Protein AF-A3TKC2-F1 (afdb_monomer_lite)

Structure (mmCIF, N/CA/C/O backbone):
data_AF-A3TKC2-F1
#
_entry.id   AF-A3TKC2-F1
#
loop_
_atom_site.group_PDB
_atom_site.id
_atom_site.type_symbol
_atom_site.label_atom_id
_atom_site.label_alt_id
_atom_site.label_comp_id
_atom_site.label_asym_id
_atom_site.label_entity_id
_atom_site.label_seq_id
_atom_site.pdbx_PDB_ins_code
_atom_site.Cartn_x
_atom_site.Cartn_y
_atom_site.Cartn_z
_atom_site.occupancy
_atom_site.B_iso_or_equiv
_atom_site.auth_seq_id
_atom_site.auth_comp_id
_atom_site.auth_asym_id
_atom_site.auth_atom_id
_atom_site.pdbx_PDB_model_num
ATOM 1 N N . MET A 1 1 ? -7.220 -2.895 -13.930 1.00 36.50 1 MET A N 1
ATOM 2 C CA . MET A 1 1 ? -8.039 -1.817 -13.332 1.00 36.50 1 MET A CA 1
ATOM 3 C C . MET A 1 1 ? -7.089 -0.693 -12.972 1.00 36.50 1 MET A C 1
ATOM 5 O O . MET A 1 1 ? -6.003 -1.005 -12.514 1.00 36.50 1 MET A O 1
ATOM 9 N N . LEU A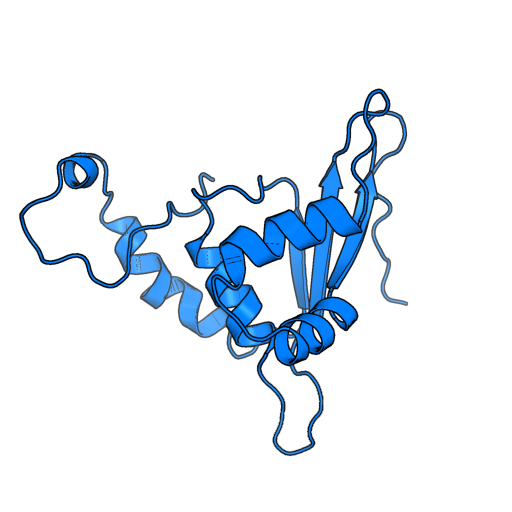 1 2 ? -7.446 0.564 -13.246 1.00 37.12 2 LEU A N 1
ATOM 10 C CA . LEU A 1 2 ? -6.670 1.718 -12.783 1.00 37.12 2 LEU A CA 1
ATOM 11 C C . LEU A 1 2 ? -7.119 1.979 -11.340 1.00 37.12 2 LEU A C 1
ATOM 13 O O . LEU A 1 2 ? -8.279 2.354 -11.138 1.00 37.12 2 LEU A O 1
ATOM 17 N N . PHE A 1 3 ? -6.273 1.647 -10.366 1.00 47.69 3 PHE A N 1
ATOM 18 C CA . PHE A 1 3 ? -6.574 1.872 -8.956 1.00 47.69 3 PHE A CA 1
ATOM 19 C C . PHE A 1 3 ? -6.504 3.378 -8.651 1.00 47.69 3 PHE A C 1
ATOM 21 O O . PHE A 1 3 ? -5.922 4.164 -9.394 1.00 47.69 3 PHE A O 1
ATOM 28 N N . GLY A 1 4 ? -7.354 3.787 -7.710 1.00 48.50 4 GLY A N 1
ATOM 29 C CA . GLY A 1 4 ? -7.858 5.154 -7.579 1.00 48.50 4 GLY A CA 1
ATOM 30 C C . GLY A 1 4 ? -6.778 6.217 -7.412 1.00 48.50 4 GLY A C 1
ATOM 31 O O . GLY A 1 4 ? -5.951 6.088 -6.523 1.00 48.50 4 GLY A O 1
ATOM 32 N N . ILE A 1 5 ? -6.897 7.276 -8.222 1.00 51.19 5 ILE A N 1
ATOM 33 C CA . ILE A 1 5 ? -6.070 8.486 -8.187 1.00 51.19 5 ILE A CA 1
ATOM 34 C C . ILE A 1 5 ? -6.223 9.172 -6.821 1.00 51.19 5 ILE A C 1
ATOM 36 O O . ILE A 1 5 ? -7.356 9.411 -6.392 1.00 51.19 5 ILE A O 1
ATOM 40 N N . ASP A 1 6 ? -5.112 9.505 -6.169 1.00 52.38 6 ASP A N 1
ATOM 41 C CA . ASP A 1 6 ? -5.073 10.317 -4.959 1.00 52.38 6 ASP A CA 1
ATOM 42 C C . ASP A 1 6 ? -5.698 11.694 -5.223 1.00 52.38 6 ASP A C 1
ATOM 44 O O . ASP A 1 6 ? -5.169 12.517 -5.972 1.00 52.38 6 ASP A O 1
ATOM 48 N N . ALA A 1 7 ? -6.870 11.920 -4.635 1.00 52.66 7 ALA A N 1
ATOM 49 C CA . ALA A 1 7 ? -7.485 13.230 -4.572 1.00 52.66 7 ALA A CA 1
ATOM 50 C C . ALA A 1 7 ? -7.406 13.728 -3.122 1.00 52.66 7 ALA A C 1
ATOM 52 O O . ALA A 1 7 ? -7.809 12.989 -2.218 1.00 52.66 7 ALA A O 1
ATOM 53 N N . PRO A 1 8 ? -6.943 14.967 -2.882 1.00 52.28 8 PRO A N 1
ATOM 54 C CA . PRO A 1 8 ? -6.809 15.501 -1.533 1.00 52.28 8 PRO A CA 1
ATOM 55 C C . PRO A 1 8 ? -8.161 15.536 -0.800 1.00 52.28 8 PRO A C 1
ATOM 57 O O . PRO A 1 8 ? -9.179 15.961 -1.354 1.00 52.28 8 PRO A O 1
ATOM 60 N N . ASP A 1 9 ? -8.161 15.109 0.468 1.00 48.75 9 ASP A N 1
ATOM 61 C CA . ASP A 1 9 ? -9.357 14.919 1.312 1.00 48.75 9 ASP A CA 1
ATOM 62 C C . ASP A 1 9 ? -10.133 16.228 1.605 1.00 48.75 9 ASP A C 1
ATOM 64 O O . ASP A 1 9 ? -11.290 16.217 2.026 1.00 48.75 9 ASP A O 1
ATOM 68 N N . ASN A 1 10 ? -9.507 17.375 1.352 1.00 44.56 10 ASN A N 1
ATOM 69 C CA . ASN A 1 10 ? -9.951 18.741 1.631 1.00 44.56 10 ASN A CA 1
ATOM 70 C C . ASN A 1 10 ? -10.421 19.501 0.372 1.00 44.56 10 ASN A C 1
ATOM 72 O O . ASN A 1 10 ? -10.387 20.734 0.326 1.00 44.56 10 ASN A O 1
ATOM 76 N N . LEU A 1 11 ? -10.900 18.785 -0.650 1.00 44.53 11 LEU A N 1
ATOM 77 C CA . LEU A 1 11 ? -11.370 19.384 -1.898 1.00 44.53 11 LEU A CA 1
ATOM 78 C C . LEU A 1 11 ? -12.666 20.199 -1.692 1.00 44.53 11 LEU A C 1
ATOM 80 O O . LEU A 1 11 ? -13.784 19.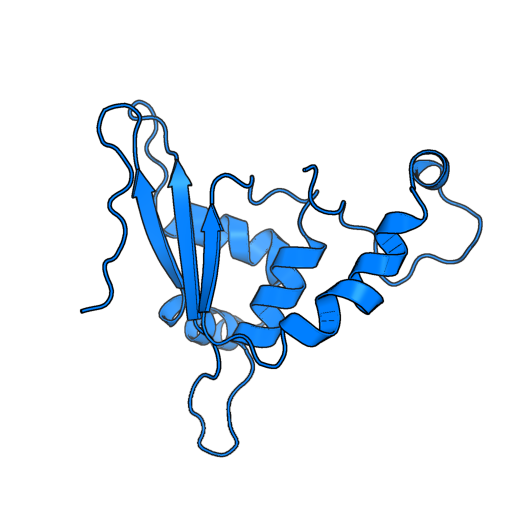679 -1.741 1.00 44.53 11 LEU A O 1
ATOM 84 N N . ALA A 1 12 ? -12.522 21.511 -1.493 1.00 43.47 12 ALA A N 1
ATOM 85 C CA . ALA A 1 12 ? -13.632 22.453 -1.564 1.00 43.47 12 ALA A CA 1
ATOM 86 C C . ALA A 1 12 ? -14.319 22.324 -2.935 1.00 43.47 12 ALA A C 1
ATOM 88 O O . ALA A 1 12 ? -13.690 22.443 -3.991 1.00 43.47 12 ALA A O 1
ATOM 89 N N . GLN A 1 13 ? -15.626 22.057 -2.932 1.00 43.31 13 GLN A N 1
ATOM 90 C CA . GLN A 1 13 ? -16.406 21.912 -4.158 1.00 43.31 13 GLN A CA 1
ATOM 91 C C . GLN A 1 13 ? -16.325 23.199 -4.999 1.00 43.31 13 GLN A C 1
ATOM 93 O O . GLN A 1 13 ? -16.986 24.178 -4.673 1.00 43.31 13 GLN A O 1
ATOM 98 N N . GLY A 1 14 ? -15.590 23.189 -6.121 1.00 46.84 14 GLY A N 1
ATOM 99 C CA . GLY A 1 14 ? -15.841 24.156 -7.202 1.00 46.84 14 GLY A CA 1
ATOM 100 C C . GLY A 1 14 ? -14.676 24.710 -8.022 1.00 46.84 14 GLY A C 1
ATOM 101 O O . GLY A 1 14 ? -14.974 25.272 -9.068 1.00 46.84 14 GLY A O 1
ATOM 102 N N . ILE A 1 15 ? -13.405 24.584 -7.617 1.00 52.53 15 ILE A N 1
ATOM 103 C CA . ILE A 1 15 ? -12.354 25.472 -8.178 1.00 52.53 15 ILE A CA 1
ATOM 104 C C . ILE A 1 15 ? -11.273 24.749 -9.016 1.00 52.53 15 ILE A C 1
ATOM 106 O O . ILE A 1 15 ? -10.589 25.400 -9.799 1.00 52.53 15 ILE A O 1
ATOM 110 N N . ASP A 1 16 ? -11.146 23.420 -8.946 1.00 50.84 16 ASP A N 1
ATOM 111 C CA . ASP A 1 16 ? -9.974 22.734 -9.515 1.00 50.84 16 ASP A CA 1
ATOM 112 C C . ASP A 1 16 ? -10.174 22.165 -10.952 1.00 50.84 16 ASP A C 1
ATOM 114 O O . ASP A 1 16 ? -11.125 21.400 -11.179 1.00 50.84 16 ASP A O 1
ATOM 118 N N . PRO A 1 17 ? -9.295 22.484 -11.933 1.00 52.31 17 PRO A N 1
ATOM 119 C CA . PRO A 1 17 ? -9.327 21.934 -13.296 1.00 52.31 17 PRO A CA 1
ATOM 120 C C . PRO A 1 17 ? -9.175 20.403 -13.379 1.00 52.31 17 PRO A C 1
ATOM 122 O O . PRO A 1 17 ? -9.615 19.811 -14.368 1.00 52.31 17 PRO A O 1
ATOM 125 N N . HIS A 1 18 ? -8.651 19.732 -12.346 1.00 50.28 18 HIS A N 1
ATOM 126 C CA . HIS A 1 18 ? -8.556 18.265 -12.299 1.00 50.28 18 HIS A CA 1
ATOM 127 C C . HIS A 1 18 ? -9.924 17.562 -12.175 1.00 50.28 18 HIS A C 1
ATOM 129 O O . HIS A 1 18 ? -10.046 16.363 -12.439 1.00 50.28 18 HIS A O 1
ATOM 135 N N . ARG A 1 19 ? -10.997 18.307 -11.867 1.00 51.66 19 ARG A N 1
ATOM 136 C CA . ARG A 1 19 ? -12.348 17.768 -11.644 1.00 51.66 19 ARG A CA 1
ATOM 137 C C . ARG A 1 19 ? -13.034 17.225 -12.905 1.00 51.66 19 ARG A C 1
ATOM 139 O O . ARG A 1 19 ? -13.891 16.355 -12.779 1.00 51.66 19 ARG A O 1
ATOM 146 N N . GLN A 1 20 ? -12.673 17.675 -14.113 1.00 49.12 20 GLN A N 1
ATOM 147 C CA . GLN A 1 20 ? -13.314 17.190 -15.356 1.00 49.12 20 GLN A CA 1
ATOM 148 C C . GLN A 1 20 ? -13.002 15.723 -15.673 1.00 49.12 20 GLN A C 1
ATOM 150 O O . GLN A 1 20 ? -13.771 15.073 -16.380 1.00 49.12 20 GLN A O 1
ATOM 155 N N . LEU A 1 21 ? -11.914 15.186 -15.120 1.00 52.41 21 LEU A N 1
ATOM 156 C CA . LEU A 1 21 ? -11.566 13.774 -15.249 1.00 52.41 21 LEU A CA 1
ATOM 157 C C . LEU A 1 21 ? -11.997 12.953 -14.029 1.00 52.41 21 LEU A C 1
ATOM 159 O O . LEU A 1 21 ? -11.919 11.729 -14.090 1.00 52.41 21 LEU A O 1
ATOM 163 N N . MET A 1 22 ? -12.509 13.595 -12.966 1.00 52.91 22 MET A N 1
ATOM 164 C CA . MET A 1 22 ? -12.961 12.924 -11.748 1.00 52.91 22 MET A CA 1
ATOM 165 C C . MET A 1 22 ? -14.244 12.130 -11.949 1.00 52.91 22 MET A C 1
ATOM 167 O O . MET A 1 22 ? -15.351 12.657 -11.852 1.00 52.91 22 MET A O 1
ATOM 171 N N . LYS A 1 23 ? -14.098 10.829 -12.231 1.00 56.72 23 LYS A N 1
ATOM 172 C CA . LYS A 1 23 ? -15.242 9.919 -12.326 1.00 56.72 23 LYS A CA 1
ATOM 173 C C . LYS A 1 23 ? -15.903 9.788 -10.942 1.00 56.72 23 LYS A C 1
ATOM 175 O O . LYS A 1 23 ? -15.193 9.540 -9.969 1.00 56.72 23 LYS A O 1
ATOM 180 N N . PRO A 1 24 ? -17.247 9.856 -10.842 1.00 54.56 24 PRO A N 1
ATOM 181 C CA . PRO A 1 24 ? -17.992 9.700 -9.583 1.00 54.56 24 PRO A CA 1
ATOM 182 C C . PRO A 1 24 ? -17.627 8.443 -8.780 1.00 54.56 24 PRO A C 1
ATOM 184 O O . PRO A 1 24 ? -17.741 8.429 -7.559 1.00 54.56 24 PRO A O 1
ATOM 187 N N . TYR A 1 25 ? -17.146 7.410 -9.475 1.00 53.16 25 TYR A N 1
ATOM 188 C CA . TYR A 1 25 ? -16.647 6.161 -8.908 1.00 53.16 25 TYR A CA 1
ATOM 189 C C . TYR A 1 25 ? -15.547 6.364 -7.846 1.00 53.16 25 TYR A C 1
ATOM 191 O O . TYR A 1 25 ? -15.472 5.606 -6.891 1.00 53.16 25 TYR A O 1
ATOM 199 N N . TRP A 1 26 ? -14.724 7.413 -7.941 1.00 60.75 26 TRP A N 1
ATOM 200 C CA . TRP A 1 26 ? -13.586 7.607 -7.026 1.00 60.75 26 TRP A CA 1
ATOM 201 C C . TRP A 1 26 ? -13.987 8.087 -5.632 1.00 60.75 26 TRP A C 1
ATOM 203 O O . TRP A 1 26 ? -13.399 7.655 -4.644 1.00 60.75 26 TRP A O 1
ATOM 213 N N . ALA A 1 27 ? -15.050 8.889 -5.527 1.00 58.41 27 ALA A N 1
ATOM 214 C CA . ALA A 1 27 ? -15.641 9.248 -4.236 1.00 58.41 27 ALA A CA 1
ATOM 215 C C . ALA A 1 27 ? -16.304 8.042 -3.540 1.00 58.41 27 ALA A C 1
ATOM 217 O O . ALA A 1 27 ? -16.576 8.092 -2.340 1.00 58.41 27 ALA A O 1
ATOM 218 N N . MET A 1 28 ? -16.545 6.956 -4.284 1.00 61.91 28 MET A N 1
ATOM 219 C CA . MET A 1 28 ? -17.126 5.728 -3.759 1.00 61.91 28 MET A CA 1
ATOM 220 C C . MET A 1 28 ? -16.084 4.813 -3.110 1.00 61.91 28 MET A C 1
ATOM 222 O O . MET A 1 28 ? -16.471 4.008 -2.273 1.00 61.91 28 MET A O 1
ATOM 226 N N . ASN A 1 29 ? -14.779 4.977 -3.380 1.00 65.88 29 ASN A N 1
ATOM 227 C CA . ASN A 1 29 ? -13.737 4.096 -2.827 1.00 65.88 29 ASN A CA 1
ATOM 228 C C . ASN A 1 29 ? -13.808 3.989 -1.297 1.00 65.88 29 ASN A C 1
ATOM 230 O O . ASN A 1 29 ? -13.688 2.906 -0.727 1.00 65.88 29 ASN A O 1
ATOM 234 N N . ARG A 1 30 ? -14.067 5.113 -0.620 1.00 66.81 30 ARG A N 1
ATOM 235 C CA . ARG A 1 30 ? -14.225 5.142 0.838 1.00 66.81 30 ARG A CA 1
ATOM 236 C C . ARG A 1 30 ? -15.445 4.348 1.313 1.00 66.81 30 ARG A C 1
ATOM 238 O O . ARG A 1 30 ? -15.372 3.700 2.350 1.00 66.81 30 ARG A O 1
ATOM 245 N N . ILE A 1 31 ? -16.551 4.415 0.574 1.00 68.75 31 ILE A N 1
ATOM 246 C CA . ILE A 1 31 ? -17.819 3.758 0.917 1.00 68.75 31 ILE A CA 1
ATOM 247 C C . ILE A 1 31 ? -17.744 2.259 0.591 1.00 68.75 31 ILE A C 1
ATOM 249 O O . ILE A 1 31 ? -18.123 1.428 1.412 1.00 68.75 31 ILE A O 1
ATOM 253 N N . GLU A 1 32 ? -17.217 1.912 -0.582 1.00 70.81 32 GLU A N 1
ATOM 254 C CA . GLU A 1 32 ? -17.145 0.539 -1.082 1.00 70.81 32 GLU A CA 1
ATOM 255 C C . GLU A 1 32 ? -16.014 -0.276 -0.461 1.00 70.81 32 GLU A C 1
ATOM 257 O O . GLU A 1 32 ? -16.204 -1.464 -0.240 1.00 70.81 32 GLU A O 1
ATOM 262 N N . TYR A 1 33 ? -14.862 0.327 -0.155 1.00 71.81 33 TYR A N 1
ATOM 263 C CA . TYR A 1 33 ? -13.681 -0.432 0.271 1.00 71.81 33 TYR A CA 1
ATOM 264 C C . TYR A 1 33 ? -13.194 -0.096 1.675 1.00 71.81 33 TYR A C 1
ATOM 266 O O . TYR A 1 33 ? -12.473 -0.898 2.256 1.00 71.81 33 TYR A O 1
ATOM 274 N N . GLY A 1 34 ? -13.601 1.035 2.262 1.00 71.62 34 GLY A N 1
ATOM 275 C CA . GLY A 1 34 ? -13.121 1.455 3.585 1.00 71.62 34 GLY A CA 1
ATOM 276 C C . GLY A 1 34 ? -13.348 0.409 4.683 1.00 71.62 34 GLY A C 1
ATOM 277 O O . GLY A 1 34 ? -12.479 0.202 5.523 1.00 71.62 34 GLY A O 1
ATOM 278 N N . HIS A 1 35 ? -14.474 -0.305 4.635 1.00 75.62 35 HIS A N 1
ATOM 279 C CA . HIS A 1 35 ? -14.806 -1.356 5.601 1.00 75.62 35 HIS A CA 1
ATOM 280 C C . HIS A 1 35 ? -13.931 -2.614 5.476 1.00 75.62 35 HIS A C 1
ATOM 282 O O . HIS A 1 35 ? -13.865 -3.397 6.414 1.00 75.62 35 HIS A O 1
ATOM 288 N N . LEU A 1 36 ? -13.261 -2.826 4.339 1.00 77.50 36 LEU A N 1
ATOM 289 C CA . LEU A 1 36 ? -12.388 -3.986 4.158 1.00 77.50 36 LEU A CA 1
ATOM 290 C C . LEU A 1 36 ? -11.087 -3.834 4.948 1.00 77.50 36 LEU A C 1
ATOM 292 O O . LEU A 1 36 ? -10.475 -4.828 5.315 1.00 77.50 36 LEU A O 1
ATOM 296 N N . PHE A 1 37 ? -10.664 -2.605 5.234 1.00 79.31 37 PHE A N 1
ATOM 297 C CA . PHE A 1 37 ? -9.379 -2.342 5.868 1.00 79.31 37 PHE A CA 1
ATOM 298 C C . PHE A 1 37 ? -9.346 -2.692 7.357 1.00 79.31 37 PHE A C 1
ATOM 300 O O . PHE A 1 37 ? -8.338 -3.220 7.810 1.00 79.31 37 PHE A O 1
ATOM 307 N N . SER A 1 38 ? -10.426 -2.443 8.108 1.00 72.75 38 SER A N 1
ATOM 308 C CA . SER A 1 38 ? -10.432 -2.621 9.572 1.00 72.75 38 SER A CA 1
ATOM 309 C C . SER A 1 38 ? -10.179 -4.060 10.014 1.00 72.75 38 SER A C 1
ATOM 311 O O . SER A 1 38 ? -9.577 -4.286 11.059 1.00 72.75 38 SER A O 1
ATOM 313 N N . ASP A 1 39 ? -10.617 -5.021 9.201 1.00 75.94 39 ASP A N 1
ATOM 314 C CA . ASP A 1 39 ? -10.587 -6.444 9.541 1.00 75.94 39 ASP A CA 1
ATOM 315 C C . ASP A 1 39 ? -9.494 -7.194 8.757 1.00 75.94 39 ASP A C 1
ATOM 317 O O . ASP A 1 39 ? -9.312 -8.406 8.917 1.00 75.94 39 ASP A O 1
ATOM 321 N N . THR A 1 40 ? -8.752 -6.491 7.891 1.00 83.50 40 THR A N 1
ATOM 322 C CA . THR A 1 40 ? -7.715 -7.105 7.060 1.00 83.50 40 THR A CA 1
ATOM 323 C C . THR A 1 40 ? -6.442 -7.326 7.860 1.00 83.50 40 THR A C 1
ATOM 325 O O . THR A 1 40 ? -5.788 -6.389 8.305 1.00 83.50 40 THR A O 1
ATOM 328 N N . ARG A 1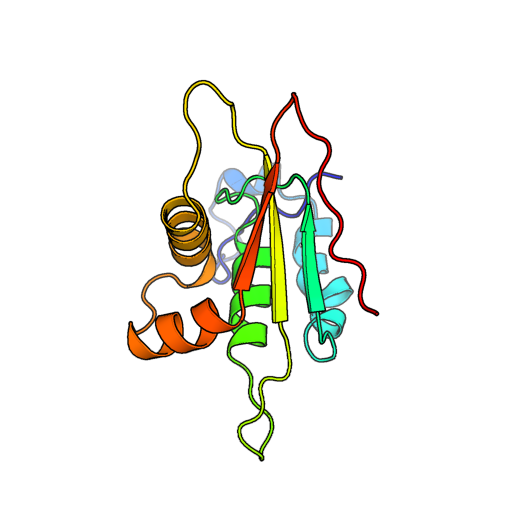 41 ? -6.048 -8.595 7.977 1.00 86.31 41 ARG A N 1
ATOM 329 C CA . ARG A 1 41 ? -4.830 -9.018 8.684 1.00 86.31 41 ARG A CA 1
ATOM 330 C C . ARG A 1 41 ? -3.579 -9.049 7.811 1.00 86.31 41 ARG A C 1
ATOM 332 O O . ARG A 1 41 ? -2.476 -9.026 8.337 1.00 86.31 41 ARG A O 1
ATOM 339 N N . LEU A 1 42 ? -3.740 -9.134 6.495 1.00 87.50 42 LEU A N 1
ATOM 340 C CA . LEU A 1 42 ? -2.628 -9.222 5.558 1.00 87.50 42 LEU A CA 1
ATOM 341 C C . LEU A 1 42 ? -2.961 -8.457 4.284 1.00 87.50 42 LEU A C 1
ATOM 343 O O . LEU A 1 42 ? -3.922 -8.785 3.587 1.00 87.50 42 LEU A O 1
ATOM 347 N N . PHE A 1 43 ? -2.127 -7.477 3.966 1.00 88.56 43 PHE A N 1
ATOM 348 C CA . PHE A 1 43 ? -2.142 -6.771 2.696 1.00 88.56 43 PHE A CA 1
ATOM 349 C C . PHE A 1 43 ? -1.063 -7.343 1.785 1.00 88.56 43 PHE A C 1
ATOM 351 O O . PHE A 1 43 ? 0.054 -7.618 2.220 1.00 88.56 43 PHE A O 1
ATOM 358 N N . ILE A 1 44 ? -1.389 -7.512 0.504 1.00 87.69 44 ILE A N 1
ATOM 359 C CA . ILE A 1 44 ? -0.419 -7.938 -0.503 1.00 87.69 44 ILE A CA 1
ATOM 360 C C . ILE A 1 44 ? -0.511 -6.999 -1.699 1.00 87.69 44 ILE A C 1
ATOM 362 O O . ILE A 1 44 ? -1.570 -6.874 -2.315 1.00 87.69 44 ILE A O 1
ATOM 366 N N . ILE A 1 45 ? 0.604 -6.349 -2.029 1.00 86.50 45 ILE A N 1
ATOM 367 C CA . ILE A 1 45 ? 0.718 -5.438 -3.168 1.00 86.50 45 ILE A CA 1
ATOM 368 C C . ILE A 1 45 ? 1.459 -6.156 -4.296 1.00 86.50 45 ILE A C 1
ATOM 370 O O . ILE A 1 45 ? 2.590 -6.602 -4.114 1.00 86.50 45 ILE A O 1
ATOM 374 N N . PHE A 1 46 ? 0.824 -6.239 -5.469 1.00 81.75 46 PHE A N 1
ATOM 375 C CA . PHE A 1 46 ? 1.405 -6.794 -6.692 1.00 81.75 46 PHE A CA 1
ATOM 376 C C . PHE A 1 46 ? 1.327 -5.787 -7.834 1.00 81.75 46 PHE A C 1
ATOM 378 O O . PHE A 1 46 ? 0.237 -5.340 -8.181 1.00 81.75 46 PHE A O 1
ATOM 385 N N . GLY A 1 47 ? 2.460 -5.509 -8.484 1.00 65.81 47 GLY A N 1
ATOM 386 C CA . GLY A 1 47 ? 2.478 -4.864 -9.804 1.00 65.81 47 GLY A CA 1
ATOM 387 C C . GLY A 1 47 ? 1.895 -3.447 -9.859 1.00 65.81 47 GLY A C 1
ATOM 388 O O . GLY A 1 47 ? 1.573 -2.976 -10.948 1.00 65.81 47 GLY A O 1
ATOM 389 N N . CYS A 1 48 ? 1.753 -2.773 -8.717 1.00 63.59 48 CYS A N 1
ATOM 390 C CA . CYS A 1 48 ? 1.359 -1.371 -8.649 1.00 63.59 48 CYS A CA 1
ATOM 391 C C . CYS A 1 48 ? 2.610 -0.508 -8.494 1.00 63.59 48 CYS A C 1
ATOM 393 O O . CYS A 1 48 ? 3.457 -0.792 -7.647 1.00 63.59 48 CYS A O 1
ATOM 395 N N . SER A 1 49 ? 2.717 0.567 -9.276 1.00 63.78 49 SER A N 1
ATOM 396 C CA . SER A 1 49 ? 3.670 1.629 -8.964 1.00 63.78 49 SER A CA 1
ATOM 397 C C . SER A 1 49 ? 3.310 2.214 -7.599 1.00 63.78 49 SER A C 1
ATOM 399 O O . SER A 1 49 ? 2.162 2.609 -7.396 1.00 63.78 49 SER A O 1
ATOM 401 N N . LEU A 1 50 ? 4.276 2.325 -6.686 1.00 69.75 50 LEU A N 1
ATOM 402 C CA . LEU A 1 50 ? 4.157 3.114 -5.450 1.00 69.75 50 LEU A CA 1
ATOM 403 C C . LEU A 1 50 ? 4.181 4.623 -5.770 1.00 69.75 50 LEU A C 1
ATOM 405 O O . LEU A 1 50 ? 4.950 5.390 -5.207 1.00 69.75 50 LEU A O 1
ATOM 409 N N . GLY A 1 51 ? 3.396 5.033 -6.763 1.00 66.19 51 GLY A N 1
ATOM 410 C CA . GLY A 1 51 ? 3.307 6.405 -7.229 1.00 66.19 51 GLY A CA 1
ATOM 411 C C . GLY A 1 51 ? 2.197 7.168 -6.520 1.00 66.19 51 GLY A C 1
ATOM 412 O O . GLY A 1 51 ? 1.293 6.581 -5.923 1.00 66.19 51 GLY A O 1
ATOM 413 N N . GLU A 1 52 ? 2.235 8.491 -6.670 1.00 64.06 52 GLU A N 1
ATOM 414 C CA . GLU A 1 52 ? 1.232 9.411 -6.120 1.00 64.06 52 GLU A CA 1
ATOM 415 C C . GLU A 1 52 ? -0.187 9.096 -6.601 1.00 64.06 52 GLU A C 1
ATOM 417 O O . GLU A 1 52 ? -1.142 9.352 -5.878 1.00 64.06 52 GLU A O 1
ATOM 422 N N . SER A 1 53 ? -0.351 8.483 -7.781 1.00 64.62 53 SER A N 1
ATOM 423 C CA . SER A 1 53 ? -1.669 8.071 -8.262 1.00 64.62 53 SER A CA 1
ATOM 424 C C . SER A 1 53 ? -2.370 7.151 -7.274 1.00 64.62 53 SER A C 1
ATOM 426 O O . SER A 1 53 ? -3.541 7.347 -7.033 1.00 64.62 53 SER A O 1
ATOM 428 N N . ASP A 1 54 ? -1.689 6.206 -6.638 1.00 72.94 54 ASP A N 1
ATOM 429 C CA . ASP A 1 54 ? -2.340 5.241 -5.746 1.00 72.94 54 ASP A CA 1
ATOM 430 C C . ASP A 1 54 ? -2.225 5.635 -4.261 1.00 72.94 54 ASP A C 1
ATOM 432 O O . ASP A 1 54 ? -2.513 4.835 -3.369 1.00 72.94 54 ASP A O 1
ATOM 436 N N . GLY A 1 55 ? -1.847 6.888 -3.975 1.00 75.56 55 GLY A N 1
ATOM 437 C CA . GLY A 1 55 ? -1.522 7.361 -2.628 1.00 75.56 55 GLY A CA 1
ATOM 438 C C . GLY A 1 55 ? -2.646 7.216 -1.602 1.00 75.56 55 GLY A C 1
ATOM 439 O O . GLY A 1 55 ? -2.377 6.950 -0.429 1.00 75.56 55 GLY A O 1
ATOM 440 N N . TRP A 1 56 ? -3.913 7.285 -2.030 1.00 76.94 56 TRP A N 1
ATOM 441 C CA . TRP A 1 56 ? -5.056 7.030 -1.143 1.00 76.94 56 TRP A CA 1
ATOM 442 C C . TRP A 1 56 ? -5.042 5.608 -0.569 1.00 76.94 56 TRP A C 1
ATOM 444 O O . TRP A 1 56 ? -5.326 5.412 0.613 1.00 76.94 56 TRP A O 1
ATOM 454 N N . TRP A 1 57 ? -4.686 4.612 -1.387 1.00 79.62 57 TRP A N 1
ATOM 455 C CA . TRP A 1 57 ? -4.605 3.219 -0.951 1.00 79.62 57 TRP A CA 1
ATOM 456 C C . TRP A 1 57 ? -3.462 3.025 0.037 1.00 79.62 57 TRP A C 1
ATOM 458 O O . TRP A 1 57 ? -3.662 2.415 1.085 1.00 79.62 57 TRP A O 1
ATOM 468 N N . TRP A 1 58 ? -2.291 3.590 -0.256 1.00 85.00 58 TRP A N 1
ATOM 469 C CA . TRP A 1 58 ? -1.111 3.441 0.595 1.00 85.00 58 TRP A CA 1
ATOM 470 C C . TRP A 1 58 ? -1.291 4.105 1.954 1.00 85.00 58 TRP A C 1
ATOM 472 O O . TRP A 1 58 ? -0.981 3.477 2.964 1.00 85.00 58 TRP A O 1
ATOM 482 N N . ARG A 1 59 ? -1.908 5.293 2.005 1.00 84.38 59 ARG A N 1
ATOM 483 C CA . ARG A 1 59 ? -2.283 5.946 3.268 1.00 84.38 59 ARG A CA 1
ATOM 484 C C . ARG A 1 59 ? -3.214 5.080 4.112 1.00 84.38 59 ARG A C 1
ATOM 486 O O . ARG A 1 59 ? -2.971 4.908 5.300 1.00 84.38 59 ARG A O 1
ATOM 493 N N . ARG A 1 60 ? -4.238 4.464 3.510 1.00 83.88 60 ARG A N 1
ATOM 494 C CA . ARG A 1 60 ? -5.156 3.569 4.241 1.00 83.88 60 ARG A CA 1
ATOM 495 C C . ARG A 1 60 ? -4.489 2.289 4.724 1.00 83.88 60 ARG A C 1
ATOM 497 O O . ARG A 1 60 ? -4.756 1.862 5.843 1.00 83.88 60 ARG A O 1
ATOM 504 N N . VAL A 1 61 ? -3.617 1.690 3.915 1.00 86.94 61 VAL A N 1
ATOM 505 C CA . VAL A 1 61 ? -2.816 0.536 4.350 1.00 86.94 61 VAL A CA 1
ATOM 506 C C . VAL A 1 61 ? -1.923 0.935 5.526 1.00 86.94 61 VAL A C 1
ATOM 508 O O . VAL A 1 61 ? -1.915 0.236 6.532 1.00 86.94 61 VAL A O 1
ATOM 511 N N . TYR A 1 62 ? -1.229 2.073 5.445 1.00 87.12 62 TYR A N 1
ATOM 512 C CA . TYR A 1 62 ? -0.362 2.568 6.516 1.00 87.12 62 TYR A CA 1
ATOM 513 C C . TYR A 1 62 ? -1.127 2.850 7.818 1.00 87.12 62 TYR A C 1
ATOM 515 O O . TYR A 1 62 ? -0.710 2.383 8.876 1.00 87.12 62 TYR A O 1
ATOM 523 N N . GLU A 1 63 ? -2.283 3.519 7.744 1.00 85.12 63 GLU A N 1
ATOM 524 C CA . GLU A 1 63 ? -3.161 3.746 8.901 1.00 85.12 63 GLU A CA 1
ATOM 525 C C . GLU A 1 63 ? -3.523 2.433 9.608 1.00 85.12 63 GLU A C 1
ATOM 527 O O . GLU A 1 63 ? -3.468 2.349 10.832 1.00 85.12 63 GLU A O 1
ATOM 532 N N . VAL A 1 64 ? -3.865 1.391 8.847 1.00 85.62 64 VAL A N 1
ATOM 533 C CA . VAL A 1 64 ? -4.239 0.087 9.409 1.00 85.62 64 VAL A CA 1
ATOM 534 C C . VAL A 1 64 ? -3.034 -0.666 9.960 1.00 85.62 64 VAL A C 1
ATOM 536 O O . VAL A 1 64 ? -3.137 -1.277 11.021 1.00 85.62 64 VAL A O 1
ATOM 539 N N . LEU A 1 65 ? -1.878 -0.587 9.299 1.00 85.25 65 LEU A N 1
ATOM 540 C CA . LEU A 1 65 ? -0.634 -1.157 9.819 1.00 85.25 65 LEU A CA 1
ATOM 541 C C . LEU A 1 65 ? -0.216 -0.517 11.144 1.00 85.25 65 LEU A C 1
ATOM 543 O O . LEU A 1 65 ? 0.439 -1.181 11.946 1.00 85.25 65 LEU A O 1
ATOM 547 N N . HIS A 1 66 ? -0.601 0.736 11.390 1.00 81.69 66 HIS A N 1
ATOM 548 C CA . HIS A 1 66 ? -0.365 1.415 12.658 1.00 81.69 66 HIS A CA 1
ATOM 549 C C . HIS A 1 66 ? -1.320 0.950 13.774 1.00 81.69 66 HIS A C 1
ATOM 551 O O . HIS A 1 66 ? -0.980 1.038 14.956 1.00 81.69 66 HIS A O 1
ATOM 557 N N . LEU A 1 67 ? -2.490 0.392 13.439 1.00 80.38 67 LEU A N 1
ATOM 558 C CA . LEU A 1 67 ? -3.440 -0.087 14.441 1.00 80.38 67 LEU A CA 1
ATOM 559 C C . LEU A 1 67 ? -2.870 -1.265 15.242 1.00 80.38 67 LEU A C 1
ATOM 561 O O . LEU A 1 67 ? -2.254 -2.204 14.725 1.00 80.38 67 LEU A O 1
ATOM 565 N N . GLN A 1 68 ? -3.124 -1.220 16.545 1.00 75.81 68 GLN A N 1
ATOM 566 C CA . GLN A 1 68 ? -2.801 -2.284 17.481 1.00 75.81 68 GLN A CA 1
ATOM 567 C C . GLN A 1 68 ? -4.062 -2.677 18.242 1.00 75.81 68 GLN A C 1
ATOM 569 O O . GLN A 1 68 ? -4.935 -1.854 18.509 1.00 75.81 68 GLN A O 1
ATOM 574 N N . THR A 1 69 ? -4.156 -3.951 18.603 1.00 71.50 69 THR A N 1
ATOM 575 C CA . THR A 1 69 ? -5.146 -4.412 19.588 1.00 71.50 69 THR A CA 1
ATOM 576 C C . THR A 1 69 ? -4.901 -3.774 20.959 1.00 71.50 69 THR A C 1
ATOM 578 O O . THR A 1 69 ? -3.775 -3.379 21.260 1.00 71.50 69 THR A O 1
ATOM 581 N N . ASP A 1 70 ? -5.894 -3.820 21.852 1.00 71.19 70 ASP A N 1
ATOM 582 C CA . ASP A 1 70 ? -5.738 -3.442 23.271 1.00 71.19 70 ASP A CA 1
ATOM 583 C C . ASP A 1 70 ? -4.605 -4.209 23.992 1.00 71.19 70 ASP A C 1
ATOM 585 O O . ASP A 1 70 ? -4.110 -3.779 25.032 1.00 71.19 70 ASP A O 1
ATOM 589 N N . ALA A 1 71 ? -4.171 -5.346 23.435 1.00 69.44 71 ALA A N 1
ATOM 590 C CA . ALA A 1 71 ? -3.053 -6.155 23.917 1.00 69.44 71 ALA A CA 1
ATOM 591 C C . AL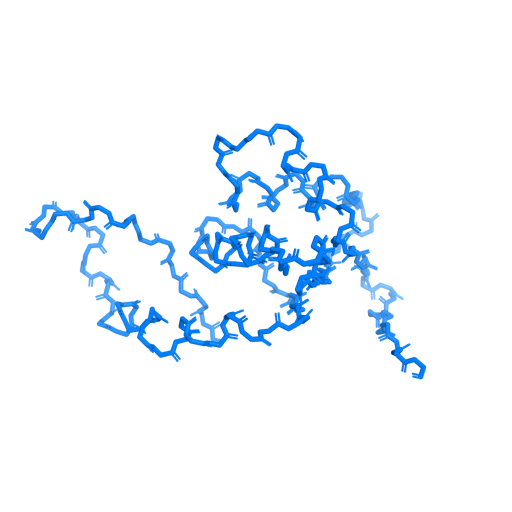A A 1 71 ? -1.683 -5.745 23.329 1.00 69.44 71 ALA A C 1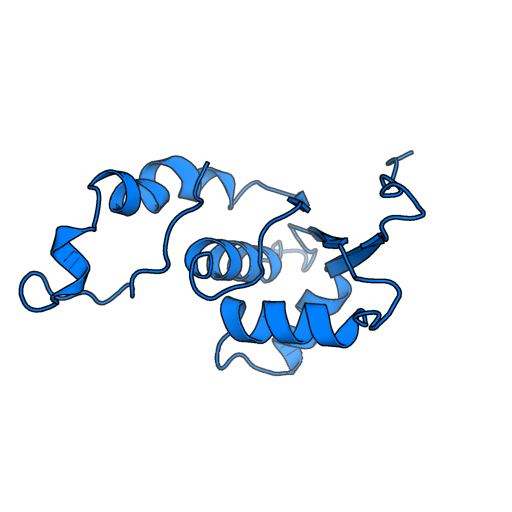
ATOM 593 O O . ALA A 1 71 ? -0.698 -6.453 23.535 1.00 69.44 71 ALA A O 1
ATOM 594 N N . GLY A 1 72 ? -1.610 -4.655 22.557 1.00 68.00 72 GLY A N 1
ATOM 595 C CA . GLY A 1 72 ? -0.390 -4.187 21.887 1.00 68.00 72 GLY A CA 1
ATOM 596 C C . GLY A 1 72 ? 0.051 -5.050 20.699 1.00 68.00 72 GLY A C 1
ATOM 597 O O . GLY A 1 72 ? 1.124 -4.829 20.142 1.00 68.00 72 GLY A O 1
ATOM 598 N N . THR A 1 73 ? -0.748 -6.048 20.298 1.00 67.69 73 THR A N 1
ATOM 599 C CA . THR A 1 73 ? -0.422 -6.882 19.132 1.00 67.69 73 THR A CA 1
ATOM 600 C C . THR A 1 73 ? -0.805 -6.191 17.820 1.00 67.69 73 THR A C 1
ATOM 602 O O . THR A 1 73 ? -1.887 -5.589 17.761 1.00 67.69 73 THR A O 1
ATOM 605 N N . PRO A 1 74 ? 0.055 -6.261 16.782 1.00 69.12 74 PRO A N 1
ATOM 606 C CA . PRO A 1 74 ? -0.277 -5.796 15.440 1.00 69.12 74 PRO A CA 1
ATOM 607 C C . PRO A 1 74 ? -1.508 -6.523 14.906 1.00 69.12 74 PRO A C 1
ATOM 609 O O . PRO A 1 74 ? -1.601 -7.747 14.996 1.00 69.12 74 PRO A O 1
ATOM 612 N N . LEU A 1 75 ? -2.444 -5.769 14.332 1.00 78.50 75 LEU A N 1
ATOM 613 C CA . LEU A 1 75 ? -3.616 -6.348 13.673 1.00 78.50 75 LEU A CA 1
ATOM 614 C C . LEU A 1 75 ? -3.315 -6.810 12.244 1.00 78.50 75 LEU A C 1
ATOM 616 O O . LEU A 1 75 ? -3.953 -7.754 11.769 1.00 78.50 75 LEU A O 1
ATOM 620 N N . SER A 1 76 ? -2.342 -6.170 11.590 1.00 86.38 76 SER A N 1
ATOM 621 C CA . SER A 1 76 ? -2.146 -6.273 10.147 1.00 86.38 76 SER A CA 1
ATOM 622 C C . SER A 1 76 ? -0.673 -6.278 9.745 1.00 86.38 76 SER A C 1
ATOM 624 O O . SER A 1 76 ? 0.156 -5.608 10.362 1.00 86.38 76 SER A O 1
ATOM 626 N N . GLU A 1 77 ? -0.380 -7.002 8.668 1.00 89.75 77 GLU A N 1
ATOM 627 C CA . GLU A 1 77 ? 0.941 -7.129 8.041 1.00 89.75 77 GLU A CA 1
ATOM 628 C C . GLU A 1 77 ? 0.865 -6.766 6.550 1.00 89.75 77 GLU A C 1
ATOM 630 O O . GLU A 1 77 ? -0.213 -6.813 5.946 1.00 89.75 77 GLU A O 1
ATOM 635 N N . LEU A 1 78 ? 1.999 -6.413 5.937 1.00 90.19 78 LEU A N 1
ATOM 636 C CA . LEU A 1 78 ? 2.070 -6.047 4.520 1.00 90.19 78 LEU A CA 1
ATOM 637 C C . LEU A 1 78 ? 3.196 -6.792 3.799 1.00 90.19 78 LEU A C 1
ATOM 639 O O . LEU A 1 78 ? 4.340 -6.807 4.242 1.00 90.19 78 LEU A O 1
ATOM 643 N N . ILE A 1 79 ? 2.876 -7.342 2.628 1.00 89.81 79 ILE A N 1
ATOM 644 C CA . ILE A 1 79 ? 3.852 -7.894 1.690 1.00 89.81 79 ILE A CA 1
ATOM 645 C C . ILE A 1 79 ? 3.832 -7.076 0.397 1.00 89.81 79 ILE A C 1
ATOM 647 O O . ILE A 1 79 ? 2.783 -6.904 -0.227 1.00 89.81 79 ILE A O 1
ATOM 651 N N . ILE A 1 80 ? 5.000 -6.611 -0.037 1.00 89.06 80 ILE A N 1
ATOM 652 C CA . ILE A 1 80 ? 5.182 -5.863 -1.282 1.00 89.06 80 ILE A CA 1
ATOM 653 C C . ILE A 1 80 ? 5.971 -6.725 -2.261 1.00 89.06 80 ILE A C 1
ATOM 655 O O . ILE A 1 80 ? 7.146 -7.007 -2.037 1.00 89.06 80 ILE A O 1
ATOM 659 N N . TYR A 1 81 ? 5.341 -7.117 -3.366 1.00 87.12 81 TYR A N 1
ATOM 660 C CA . TYR A 1 81 ? 6.027 -7.757 -4.482 1.00 87.12 81 TYR A CA 1
ATOM 661 C C . TYR A 1 81 ? 6.451 -6.700 -5.491 1.00 87.12 81 TYR A C 1
ATOM 663 O O . TYR A 1 81 ? 5.612 -6.113 -6.182 1.00 87.12 81 TYR A O 1
ATOM 671 N N . TRP A 1 82 ? 7.760 -6.503 -5.607 1.00 86.31 82 TRP A N 1
ATOM 672 C CA . TRP A 1 82 ? 8.334 -5.470 -6.455 1.00 86.31 82 TRP A CA 1
ATOM 673 C C . TRP A 1 82 ? 9.178 -6.071 -7.573 1.00 86.31 82 TRP A C 1
ATOM 675 O O . TRP A 1 82 ? 10.076 -6.880 -7.329 1.00 86.31 82 TRP A O 1
ATOM 685 N N . TRP A 1 83 ? 8.866 -5.669 -8.805 1.00 85.62 83 TRP A N 1
ATOM 686 C CA . TRP A 1 83 ? 9.699 -5.992 -9.954 1.00 85.62 83 TRP A CA 1
ATOM 687 C C . TRP A 1 83 ? 10.832 -4.985 -10.030 1.00 85.62 83 TRP A C 1
ATOM 689 O O . TRP A 1 83 ? 10.575 -3.783 -10.036 1.00 85.62 83 TRP A O 1
ATOM 699 N N . SER A 1 84 ? 12.056 -5.480 -10.149 1.00 82.25 84 SER A N 1
ATOM 700 C CA . SER A 1 84 ? 13.219 -4.629 -10.337 1.00 82.25 84 SER A CA 1
ATOM 701 C C . SER A 1 84 ? 14.034 -5.070 -11.554 1.00 82.25 84 SER A C 1
ATOM 703 O O . SER A 1 84 ? 14.186 -6.274 -11.794 1.00 82.25 84 SER A O 1
ATOM 705 N N . PRO A 1 85 ? 14.570 -4.139 -12.361 1.00 79.94 85 PRO A N 1
ATOM 706 C CA . PRO A 1 85 ? 15.440 -4.489 -13.473 1.00 79.94 85 PRO A CA 1
ATOM 707 C C . PRO A 1 85 ? 16.816 -4.962 -12.980 1.00 79.94 85 PRO A C 1
ATOM 709 O O . PRO A 1 85 ? 17.469 -4.317 -12.168 1.00 79.94 85 PRO A O 1
ATOM 712 N N . VAL A 1 86 ? 17.337 -6.050 -13.561 1.00 75.56 86 VAL A N 1
ATOM 713 C CA . VAL A 1 86 ? 18.666 -6.609 -13.206 1.00 75.56 86 VAL A CA 1
ATOM 714 C C . VAL A 1 86 ? 19.809 -5.602 -13.424 1.00 75.56 86 VAL A C 1
ATOM 716 O O . VAL A 1 86 ? 20.846 -5.680 -12.770 1.00 75.56 86 VAL A O 1
ATOM 719 N N . ALA A 1 87 ? 19.630 -4.653 -14.346 1.00 75.81 87 ALA A N 1
ATOM 720 C CA . ALA A 1 87 ? 20.622 -3.628 -14.663 1.00 75.81 87 ALA A CA 1
ATOM 721 C C . ALA A 1 87 ? 20.762 -2.547 -13.574 1.00 75.81 87 ALA A C 1
ATOM 723 O O . ALA A 1 87 ? 21.819 -1.927 -13.471 1.00 75.81 87 ALA A O 1
ATOM 724 N N . SER A 1 88 ? 19.714 -2.322 -12.781 1.00 77.75 88 SER A N 1
ATOM 725 C CA . SER A 1 88 ? 19.680 -1.351 -11.685 1.00 77.75 88 SER A CA 1
ATOM 726 C C . SER A 1 88 ? 18.758 -1.899 -10.593 1.00 77.75 88 SER A C 1
ATOM 728 O O . SER A 1 88 ? 17.582 -1.534 -10.562 1.00 77.75 88 SER A O 1
ATOM 730 N N . PRO A 1 89 ? 19.253 -2.842 -9.772 1.00 78.81 89 PRO A N 1
ATOM 731 C CA . PRO A 1 89 ? 18.430 -3.488 -8.766 1.00 78.81 89 PRO A CA 1
ATOM 732 C C . PRO A 1 89 ? 18.050 -2.482 -7.682 1.00 78.81 89 PRO A C 1
ATOM 734 O O . PRO A 1 89 ? 18.924 -1.882 -7.060 1.00 78.81 89 PRO A O 1
ATOM 737 N N . ASP A 1 90 ? 16.752 -2.355 -7.455 1.00 83.69 90 ASP A N 1
ATOM 738 C CA . ASP A 1 90 ? 16.176 -1.618 -6.342 1.00 83.69 90 ASP A CA 1
ATOM 739 C C . ASP A 1 90 ? 16.434 -2.397 -5.055 1.00 83.69 90 ASP A C 1
ATOM 741 O O . ASP A 1 90 ? 16.334 -3.631 -4.997 1.00 83.69 90 ASP A O 1
ATOM 745 N N . THR A 1 91 ? 16.762 -1.660 -4.010 1.00 86.25 91 THR A N 1
ATOM 746 C CA . THR A 1 91 ? 16.955 -2.195 -2.667 1.00 86.25 91 THR A CA 1
ATOM 747 C C . THR A 1 91 ? 15.643 -2.205 -1.888 1.00 86.25 91 THR A C 1
ATOM 749 O O . THR A 1 91 ? 14.683 -1.500 -2.209 1.00 86.25 91 THR A O 1
ATOM 752 N N . ARG A 1 92 ? 15.585 -3.026 -0.831 1.00 86.81 92 ARG A N 1
ATOM 753 C CA . ARG A 1 92 ? 14.432 -3.058 0.082 1.00 86.81 92 ARG A CA 1
ATOM 754 C C . ARG A 1 92 ? 14.183 -1.666 0.665 1.00 86.81 92 ARG A C 1
ATOM 756 O O . ARG A 1 92 ? 13.036 -1.240 0.751 1.00 86.81 92 ARG A O 1
ATOM 763 N N . GLU A 1 93 ? 15.255 -0.988 1.050 1.00 86.88 93 GLU A N 1
ATOM 764 C CA . GLU A 1 93 ? 15.242 0.329 1.674 1.00 86.88 93 GLU A CA 1
ATOM 765 C C . GLU A 1 93 ? 14.648 1.382 0.732 1.00 86.88 93 GLU A C 1
ATOM 767 O O . GLU A 1 93 ? 13.747 2.107 1.134 1.00 86.88 93 GLU A O 1
ATOM 772 N N . GLU A 1 94 ? 15.044 1.402 -0.545 1.00 87.25 94 GLU A N 1
ATOM 773 C CA . GLU A 1 94 ? 14.499 2.342 -1.540 1.00 87.25 94 GLU A CA 1
ATOM 774 C C . GLU A 1 94 ? 12.991 2.152 -1.769 1.00 87.25 94 GLU A C 1
ATOM 776 O O . GLU A 1 94 ? 12.240 3.123 -1.905 1.00 87.25 94 GLU A O 1
ATOM 781 N N . ILE A 1 95 ? 12.518 0.903 -1.777 1.00 86.69 95 ILE A N 1
ATOM 782 C CA . ILE A 1 95 ? 11.093 0.587 -1.955 1.00 86.69 95 ILE A CA 1
ATOM 783 C C . ILE A 1 95 ? 10.289 1.013 -0.729 1.00 86.69 95 ILE A C 1
ATOM 785 O O . ILE A 1 95 ? 9.204 1.580 -0.867 1.00 86.69 95 ILE A O 1
ATOM 789 N N . LEU A 1 96 ? 10.815 0.761 0.469 1.00 88.00 96 LEU A N 1
ATOM 790 C CA . LEU A 1 96 ? 10.186 1.195 1.712 1.00 88.00 96 LEU A CA 1
ATOM 791 C C . LEU A 1 96 ? 10.162 2.712 1.822 1.00 88.00 96 LEU A C 1
ATOM 793 O O . LEU A 1 96 ? 9.122 3.269 2.155 1.00 88.00 96 LEU A O 1
ATOM 797 N N . ASP A 1 97 ? 11.259 3.383 1.484 1.00 87.00 97 ASP A N 1
ATOM 798 C CA . ASP A 1 97 ? 11.328 4.840 1.449 1.00 87.00 97 ASP A CA 1
ATOM 799 C C . ASP A 1 97 ? 10.295 5.417 0.485 1.00 87.00 97 ASP A C 1
ATOM 801 O O . ASP A 1 97 ? 9.582 6.354 0.843 1.00 87.00 97 ASP A O 1
ATOM 805 N N . THR A 1 98 ? 10.144 4.808 -0.693 1.00 85.81 98 THR A N 1
ATOM 806 C CA . THR A 1 98 ? 9.111 5.185 -1.665 1.00 85.81 98 THR A CA 1
ATOM 807 C C . THR A 1 98 ? 7.706 4.974 -1.095 1.00 85.81 98 THR A C 1
ATOM 809 O O . THR A 1 98 ? 6.858 5.861 -1.197 1.00 85.81 98 THR A O 1
ATOM 812 N N . PHE A 1 99 ? 7.450 3.829 -0.452 1.00 86.94 99 PHE A N 1
ATOM 813 C CA . PHE A 1 99 ? 6.167 3.552 0.194 1.00 86.94 99 PHE A CA 1
ATOM 814 C C . PHE A 1 99 ? 5.861 4.583 1.285 1.00 86.94 99 PHE A C 1
ATOM 816 O O . PHE A 1 99 ? 4.797 5.195 1.257 1.00 86.94 99 PHE A O 1
ATOM 823 N N . PHE A 1 100 ? 6.787 4.826 2.214 1.00 86.62 100 PHE A N 1
ATOM 824 C CA . PHE A 1 100 ? 6.588 5.763 3.318 1.00 86.62 100 PHE A CA 1
ATOM 825 C C . PHE A 1 100 ? 6.463 7.212 2.845 1.00 86.62 100 PHE A C 1
ATOM 827 O O . PHE A 1 100 ? 5.647 7.947 3.398 1.00 86.62 100 PHE A O 1
ATOM 834 N N . ALA A 1 101 ? 7.196 7.616 1.805 1.00 85.06 101 ALA A N 1
ATOM 835 C CA . ALA A 1 101 ? 7.083 8.956 1.233 1.00 85.06 101 ALA A CA 1
ATOM 836 C C . ALA A 1 101 ? 5.653 9.264 0.761 1.00 85.06 101 ALA A C 1
ATOM 838 O O . ALA A 1 101 ? 5.172 10.380 0.944 1.00 85.06 101 ALA A O 1
ATOM 839 N N . VAL A 1 102 ? 4.955 8.269 0.204 1.00 82.25 102 VAL A N 1
ATOM 840 C CA . VAL A 1 102 ? 3.574 8.424 -0.276 1.00 82.25 102 VAL A CA 1
ATOM 841 C C . VAL A 1 102 ? 2.541 8.119 0.819 1.00 82.25 102 VAL A C 1
ATOM 843 O O . VAL A 1 102 ? 1.498 8.767 0.890 1.00 82.25 102 VAL A O 1
ATOM 846 N N . ALA A 1 103 ? 2.805 7.128 1.672 1.00 83.25 103 ALA A N 1
ATOM 847 C CA . ALA A 1 103 ? 1.838 6.587 2.625 1.00 83.25 103 ALA A CA 1
ATOM 848 C C . ALA A 1 103 ? 1.825 7.295 3.987 1.00 83.25 103 ALA A C 1
ATOM 850 O O . ALA A 1 103 ? 0.768 7.394 4.604 1.00 83.25 103 ALA A O 1
ATOM 851 N N . ALA A 1 104 ? 2.980 7.753 4.471 1.00 78.44 104 ALA A N 1
ATOM 852 C CA . ALA A 1 104 ? 3.132 8.264 5.833 1.00 78.44 104 ALA A CA 1
ATOM 853 C C . ALA A 1 104 ? 3.202 9.799 5.901 1.00 78.44 104 ALA A C 1
ATOM 855 O O . ALA A 1 104 ? 2.904 10.374 6.947 1.00 78.44 104 ALA A O 1
ATOM 856 N N . GLY A 1 105 ? 3.571 10.484 4.813 1.00 72.75 105 GLY A N 1
ATOM 857 C CA . GLY A 1 105 ? 3.769 11.938 4.838 1.00 72.75 105 GLY A CA 1
ATOM 858 C C . GLY A 1 105 ? 4.765 12.363 5.930 1.00 72.75 105 GLY A C 1
ATOM 859 O O . GLY A 1 105 ? 5.831 11.765 6.061 1.00 72.75 105 GLY A O 1
ATOM 860 N N . GLU 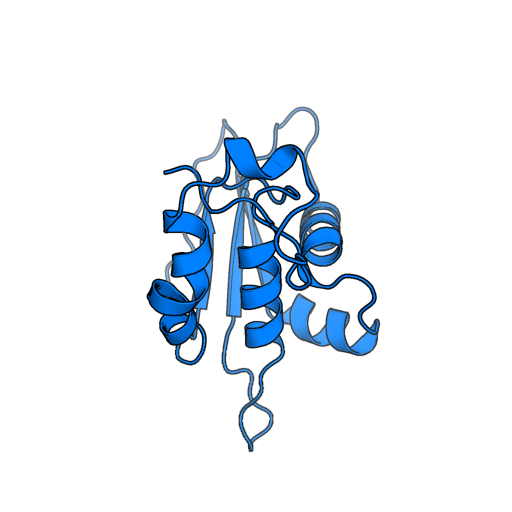A 1 106 ? 4.412 13.368 6.738 1.00 62.81 106 GLU A N 1
ATOM 861 C CA . GLU A 1 106 ? 5.204 13.848 7.890 1.00 62.81 106 GLU A CA 1
ATOM 862 C C . GLU A 1 106 ? 4.926 13.040 9.182 1.00 62.81 106 GLU A C 1
ATOM 864 O O . GLU A 1 106 ? 4.538 13.603 10.205 1.00 62.81 106 GLU A O 1
ATOM 869 N N . SER A 1 107 ? 5.065 11.712 9.148 1.00 64.19 107 SER A N 1
ATOM 870 C CA . SER A 1 107 ? 4.925 10.866 10.353 1.00 64.19 107 SER A CA 1
ATOM 871 C C . SER A 1 107 ? 6.224 10.784 11.175 1.00 64.19 107 SER A C 1
ATOM 873 O O . SER A 1 107 ? 7.315 10.976 10.640 1.00 64.19 107 SER A O 1
ATOM 875 N N . ASP A 1 108 ? 6.107 10.462 12.470 1.00 65.81 108 ASP A N 1
ATOM 876 C CA . ASP A 1 108 ? 7.235 10.316 13.408 1.00 65.81 108 ASP A CA 1
ATOM 877 C C . ASP A 1 108 ? 8.120 9.091 13.066 1.00 65.81 108 ASP A C 1
ATOM 879 O O . ASP A 1 108 ? 7.628 8.035 12.652 1.00 65.81 108 ASP A O 1
ATOM 883 N N . GLU A 1 109 ? 9.439 9.201 13.262 1.00 72.12 109 GLU A N 1
ATOM 884 C CA . GLU A 1 109 ? 10.424 8.147 12.961 1.00 72.12 109 GLU A CA 1
ATOM 885 C C . GLU A 1 109 ? 10.175 6.868 13.777 1.00 72.12 109 GLU A C 1
ATOM 887 O O . GLU A 1 109 ? 10.379 5.755 13.284 1.00 72.12 109 GLU A O 1
ATOM 892 N N . LEU A 1 110 ? 9.688 7.010 15.015 1.00 69.19 110 LEU A N 1
ATOM 893 C CA . LEU A 1 110 ? 9.348 5.880 15.888 1.00 69.19 110 LEU A CA 1
ATOM 894 C C . LEU A 1 110 ? 8.156 5.070 15.365 1.00 69.19 110 LEU A C 1
ATOM 896 O O . LEU A 1 110 ? 8.159 3.838 15.436 1.00 69.19 110 LEU A O 1
ATOM 900 N N . GLU A 1 111 ? 7.145 5.749 14.824 1.00 73.12 111 GLU A N 1
ATOM 901 C CA . GLU A 1 111 ? 5.970 5.094 14.245 1.00 73.12 111 GLU A CA 1
ATOM 902 C C . GLU A 1 111 ? 6.339 4.375 12.950 1.00 73.12 111 GLU A C 1
ATOM 904 O O . GLU A 1 111 ? 5.935 3.228 12.734 1.00 73.12 111 GLU A O 1
ATOM 909 N N . ARG A 1 112 ? 7.190 5.012 12.139 1.00 79.06 112 ARG A N 1
ATOM 910 C CA . ARG A 1 112 ? 7.722 4.435 10.906 1.00 79.06 112 ARG A CA 1
ATOM 911 C C . ARG A 1 112 ? 8.482 3.138 11.167 1.00 79.06 112 ARG A C 1
ATOM 913 O O . ARG A 1 112 ? 8.209 2.145 10.499 1.00 79.06 112 ARG A O 1
ATOM 920 N N . ALA A 1 113 ? 9.368 3.114 12.164 1.00 80.56 113 ALA A N 1
ATOM 921 C CA . ALA A 1 113 ? 10.142 1.919 12.505 1.00 80.56 113 ALA A CA 1
ATOM 922 C C . ALA A 1 113 ? 9.252 0.744 12.952 1.00 80.56 113 ALA A C 1
ATOM 924 O O . ALA A 1 113 ? 9.506 -0.404 12.590 1.00 80.56 113 ALA A O 1
ATOM 925 N N . SER A 1 114 ? 8.178 1.020 13.704 1.00 80.62 114 SER A N 1
ATOM 926 C CA . SER A 1 114 ? 7.238 -0.022 14.140 1.00 80.62 114 SER A CA 1
ATOM 927 C C . SER A 1 114 ? 6.451 -0.634 12.980 1.00 80.62 114 SER A C 1
ATOM 929 O O . SER A 1 114 ? 6.152 -1.830 13.004 1.00 80.62 114 SER A O 1
ATOM 931 N N . VAL A 1 115 ? 6.106 0.180 11.981 1.00 84.94 115 VAL A N 1
ATOM 932 C CA . VAL A 1 115 ? 5.417 -0.281 10.774 1.00 84.94 115 VAL A CA 1
ATOM 933 C C . VAL A 1 115 ? 6.383 -1.002 9.837 1.00 84.94 115 VAL A C 1
ATOM 935 O O . VAL A 1 115 ? 6.007 -2.021 9.270 1.00 84.94 115 VAL A O 1
ATOM 938 N N . GLU A 1 116 ? 7.626 -0.534 9.703 1.00 86.44 116 GLU A N 1
ATOM 939 C CA . GLU A 1 116 ? 8.626 -1.130 8.812 1.00 86.44 116 GLU A CA 1
ATOM 940 C C . GLU A 1 116 ? 8.906 -2.607 9.123 1.00 86.44 116 GLU A C 1
ATOM 942 O O . GLU A 1 116 ? 9.007 -3.417 8.200 1.00 86.44 116 GLU A O 1
ATOM 947 N N . ASP A 1 117 ? 8.969 -2.972 10.407 1.00 85.94 117 ASP A N 1
ATOM 948 C CA . ASP A 1 117 ? 9.161 -4.362 10.855 1.00 85.94 117 ASP A CA 1
ATOM 949 C C . ASP A 1 117 ? 8.031 -5.299 10.380 1.00 85.94 117 ASP A C 1
ATOM 951 O O . ASP A 1 117 ? 8.222 -6.502 10.219 1.00 85.94 117 ASP A O 1
ATOM 955 N N . ARG A 1 118 ? 6.853 -4.738 10.077 1.00 85.69 118 ARG A N 1
ATOM 956 C CA . ARG A 1 118 ? 5.663 -5.465 9.597 1.00 85.69 118 ARG A CA 1
ATOM 957 C C . ARG A 1 118 ? 5.584 -5.541 8.071 1.00 85.69 118 ARG A C 1
ATOM 959 O O . ARG A 1 118 ? 4.628 -6.116 7.544 1.00 85.69 118 ARG A O 1
ATOM 966 N N . ILE A 1 119 ? 6.537 -4.931 7.359 1.00 90.19 119 ILE A N 1
ATOM 967 C CA . ILE A 1 119 ? 6.567 -4.896 5.897 1.00 90.19 119 ILE A CA 1
ATOM 968 C C . ILE A 1 119 ? 7.642 -5.846 5.368 1.00 90.19 119 ILE A C 1
ATOM 970 O O . ILE A 1 119 ? 8.851 -5.635 5.520 1.00 90.19 119 ILE A O 1
ATOM 974 N N . GLN A 1 120 ? 7.184 -6.860 4.638 1.00 89.81 120 GLN A N 1
ATOM 975 C CA . GLN A 1 120 ? 8.038 -7.770 3.891 1.00 89.81 120 GLN A CA 1
ATOM 976 C C . GLN A 1 120 ? 8.096 -7.350 2.421 1.00 89.81 120 GLN A C 1
ATOM 978 O O . GLN A 1 120 ? 7.084 -7.335 1.725 1.00 89.81 120 GLN A O 1
ATOM 983 N N . VAL A 1 121 ? 9.296 -7.075 1.913 1.00 88.06 121 VAL A N 1
ATOM 984 C CA . VAL A 1 121 ? 9.511 -6.810 0.484 1.00 88.06 121 VAL A CA 1
ATOM 985 C C . VAL A 1 121 ? 10.046 -8.073 -0.183 1.00 88.06 121 VAL A C 1
ATOM 987 O O . VAL A 1 121 ? 10.992 -8.694 0.305 1.00 88.06 121 VAL A O 1
ATOM 990 N N . VAL A 1 122 ? 9.425 -8.461 -1.294 1.00 87.19 122 VAL A N 1
ATOM 991 C CA . VAL A 1 122 ? 9.832 -9.583 -2.140 1.00 87.19 122 VAL A CA 1
ATOM 992 C C . VAL A 1 122 ? 10.211 -9.032 -3.508 1.00 87.19 122 VAL A C 1
ATOM 994 O O . VAL A 1 122 ? 9.353 -8.648 -4.305 1.00 87.19 122 VAL A O 1
ATOM 997 N N . LEU A 1 123 ? 11.516 -8.996 -3.766 1.00 84.94 123 LEU A N 1
ATOM 998 C CA . LEU A 1 123 ? 12.077 -8.590 -5.050 1.00 84.94 123 LEU A CA 1
ATOM 999 C C . LEU A 1 123 ? 12.006 -9.743 -6.049 1.00 84.94 123 LEU A C 1
ATOM 1001 O O . LEU A 1 123 ? 12.339 -10.885 -5.721 1.00 84.94 123 LEU A O 1
ATOM 1005 N N . TYR A 1 124 ? 11.611 -9.438 -7.280 1.00 83.88 124 TYR A N 1
ATOM 1006 C CA . TYR A 1 124 ? 11.701 -10.370 -8.397 1.00 83.88 124 TYR A CA 1
ATOM 1007 C C . TYR A 1 124 ? 12.188 -9.671 -9.668 1.00 83.88 124 TYR A C 1
ATOM 1009 O O . TYR A 1 124 ? 12.058 -8.459 -9.829 1.00 83.88 124 TYR A O 1
ATOM 1017 N N . TYR A 1 125 ? 12.767 -10.462 -10.567 1.00 81.94 125 TYR A N 1
ATOM 1018 C CA . TYR A 1 125 ? 13.463 -10.005 -11.768 1.00 81.94 125 TYR A CA 1
ATOM 1019 C C . TYR A 1 125 ? 12.948 -10.765 -12.993 1.00 81.94 125 TYR A C 1
ATOM 1021 O O . TYR A 1 125 ? 12.402 -11.857 -12.860 1.00 81.94 125 TYR A O 1
ATOM 1029 N N . ASP A 1 126 ? 13.207 -10.269 -14.204 1.00 73.31 126 ASP A N 1
ATOM 1030 C CA . ASP A 1 126 ? 12.806 -10.964 -15.444 1.00 73.31 126 ASP A CA 1
ATOM 1031 C C . ASP A 1 126 ? 13.339 -12.401 -15.550 1.00 73.31 126 ASP A C 1
ATOM 1033 O O . ASP A 1 126 ? 12.690 -13.279 -16.118 1.00 73.31 126 ASP A O 1
ATOM 1037 N N . ALA A 1 127 ? 14.522 -12.658 -14.989 1.00 69.50 127 ALA A N 1
ATOM 1038 C CA . ALA A 1 127 ? 15.162 -13.968 -15.027 1.00 69.50 127 ALA A CA 1
ATOM 1039 C C . ALA A 1 127 ? 14.620 -14.955 -13.973 1.00 69.50 127 ALA A C 1
ATOM 1041 O O . ALA A 1 127 ? 14.937 -16.144 -14.037 1.00 69.50 127 ALA A O 1
ATOM 1042 N N . SER A 1 128 ? 13.829 -14.488 -13.002 1.00 69.75 128 SER A N 1
ATOM 1043 C CA . SER A 1 128 ? 13.355 -15.293 -11.874 1.00 69.75 128 SER A CA 1
ATOM 1044 C C . SER A 1 128 ? 11.902 -14.942 -11.531 1.00 69.75 128 SER A C 1
ATOM 1046 O O . SER A 1 128 ? 11.653 -13.835 -11.044 1.00 69.75 128 SER A O 1
ATOM 1048 N N . PRO A 1 129 ? 10.933 -15.857 -11.733 1.00 68.75 129 PRO A N 1
ATOM 1049 C CA . PRO A 1 129 ? 9.548 -15.576 -11.376 1.00 68.75 129 PRO A CA 1
ATOM 1050 C C . PRO A 1 129 ? 9.425 -15.274 -9.872 1.00 68.75 129 PRO A C 1
ATOM 1052 O O . PRO A 1 129 ? 10.242 -15.766 -9.086 1.00 68.75 129 PRO A O 1
ATOM 1055 N N . PRO A 1 130 ? 8.414 -14.487 -9.456 1.00 67.50 130 PRO A N 1
ATOM 1056 C CA . PRO A 1 130 ? 8.225 -14.143 -8.055 1.00 67.50 130 PRO A CA 1
ATOM 1057 C C . PRO A 1 130 ? 8.076 -15.407 -7.208 1.00 67.50 130 PRO A C 1
ATOM 1059 O O . PRO A 1 130 ? 7.233 -16.266 -7.478 1.00 67.50 130 PRO A O 1
ATOM 1062 N N . ALA A 1 131 ? 8.908 -15.516 -6.173 1.00 74.31 131 ALA A N 1
ATOM 1063 C CA . ALA A 1 131 ? 8.766 -16.551 -5.166 1.00 74.31 131 ALA A CA 1
ATOM 1064 C C . ALA A 1 131 ? 7.579 -16.183 -4.275 1.00 74.31 131 ALA A C 1
ATOM 1066 O O . ALA A 1 131 ? 7.661 -15.262 -3.464 1.00 74.31 131 ALA A O 1
ATOM 1067 N N . PHE A 1 132 ? 6.459 -16.882 -4.443 1.00 72.38 132 PHE A N 1
ATOM 1068 C CA . PHE A 1 132 ? 5.325 -16.718 -3.544 1.00 72.38 132 PHE A CA 1
ATOM 1069 C C . PHE A 1 132 ? 5.702 -17.268 -2.173 1.00 72.38 132 PHE A C 1
ATOM 1071 O O . PHE A 1 132 ? 6.085 -18.434 -2.052 1.00 72.38 132 PHE A O 1
ATOM 1078 N N . LEU A 1 133 ? 5.591 -16.426 -1.146 1.00 70.50 133 LEU A N 1
ATOM 1079 C CA . LEU A 1 133 ? 5.711 -16.863 0.238 1.00 70.50 133 LEU A CA 1
ATOM 1080 C C . LEU A 1 133 ? 4.546 -17.818 0.521 1.00 70.50 133 LEU A C 1
ATOM 1082 O O . LEU A 1 133 ? 3.412 -17.391 0.720 1.00 70.50 133 LEU A O 1
ATOM 1086 N N . ALA A 1 134 ? 4.813 -19.122 0.452 1.00 52.81 134 ALA A N 1
ATOM 1087 C CA . ALA A 1 134 ? 3.855 -20.130 0.867 1.00 52.81 134 ALA A CA 1
ATOM 1088 C C . ALA A 1 134 ? 3.773 -20.085 2.393 1.00 52.81 134 ALA A C 1
ATOM 1090 O O . ALA A 1 134 ? 4.749 -20.386 3.081 1.00 52.81 134 ALA A O 1
ATOM 1091 N N . THR A 1 135 ? 2.619 -19.687 2.919 1.00 45.84 135 THR A N 1
ATOM 1092 C CA . THR A 1 135 ? 2.293 -19.923 4.322 1.00 45.84 135 THR A CA 1
ATOM 1093 C C . THR A 1 135 ? 2.223 -21.443 4.541 1.00 45.84 135 THR A C 1
ATOM 1095 O O . THR A 1 135 ? 1.524 -22.111 3.773 1.00 45.84 135 THR A O 1
ATOM 1098 N N . PRO A 1 136 ? 2.988 -22.006 5.496 1.00 40.81 136 PRO A N 1
ATOM 1099 C CA . PRO A 1 136 ? 2.970 -23.437 5.801 1.00 40.81 136 PRO A CA 1
ATOM 1100 C C . PRO A 1 136 ? 1.638 -23.913 6.396 1.00 40.81 136 PRO A C 1
ATOM 1102 O O . PRO A 1 136 ? 0.915 -23.084 6.998 1.00 40.81 136 PRO A O 1
#

Foldseek 3Di:
DQAAFDDDPPDDPDDDPVCVVDDPVNVCCCVVPVVVLQQEAEAEADDDPLDNGNLVVLQSNLVQQLDADPVRHGRHAYEYEDEAEPVDGDDPVNVLCSSCVSHVPPHDPVSSVSSSVRYHYFYDYPVGPTDDPDDD

Secondary structure (DSSP, 8-state):
--PPP---TT--TT--GGGGG--GGGGGHHHHHHHHHTT-SEEEEES---SGGGHHHHHHHHHHHH-B-TTS-BS-EEEEEEE--TTSPPPHHHHHHHHHHHHTSS--HHHHHHHHTTEEEEEEBTTB--------

Sequence (136 aa):
MLFGIDAPDNLAQGIDPHRQLMKPYWAMNRIEYGHLFSDTRLFIIFGCSLGESDGWWWRRVYEVLHLQTDAGTPLSELIIYWWSPVASPDTREEILDTFFAVAAGESDELERASVEDRIQVVLYYDASPPAFLATP

pLDDT: mean 72.17, std 14.31, range [36.5, 90.19]

Radius of gyration: 16.53 Å; chains: 1; bounding box: 39×49×39 Å